Protein AF-A0A957YH75-F1 (afdb_monomer_lite)

Sequence (73 aa):
MKILMIAPQPFFEPRGTPISAYQRLHGLSSLNYEVDLVTYHIGNDVKMQGLTIHRIPNVPFIKSIDIGPSWAK

Structure (mmCIF, N/CA/C/O backbone):
data_AF-A0A957YH75-F1
#
_entry.id   AF-A0A957YH75-F1
#
loop_
_atom_site.group_PDB
_atom_site.id
_atom_site.type_symbol
_atom_site.label_atom_id
_atom_site.label_alt_id
_atom_site.label_comp_id
_atom_site.label_asym_id
_atom_site.label_entity_id
_atom_site.label_seq_id
_atom_site.pdbx_PDB_ins_code
_atom_site.Cartn_x
_atom_site.Cartn_y
_atom_site.Cartn_z
_atom_site.occupancy
_atom_site.B_iso_or_equiv
_atom_site.auth_seq_id
_atom_site.auth_comp_id
_atom_site.auth_asym_id
_atom_site.auth_atom_id
_atom_site.pdbx_PDB_model_num
ATOM 1 N N . MET A 1 1 ? -16.067 1.386 10.476 1.00 90.81 1 MET A N 1
ATOM 2 C CA . MET A 1 1 ? -16.126 2.033 9.142 1.00 90.81 1 MET A CA 1
ATOM 3 C C . MET A 1 1 ? -15.193 1.275 8.215 1.00 90.81 1 MET A C 1
ATOM 5 O O . MET A 1 1 ? -14.156 0.837 8.702 1.00 90.81 1 MET A O 1
ATOM 9 N N . LYS A 1 2 ? -15.572 1.092 6.944 1.00 94.12 2 LYS A N 1
ATOM 10 C CA . LYS A 1 2 ? -14.776 0.361 5.945 1.00 94.12 2 LYS A CA 1
ATOM 11 C C . LYS A 1 2 ? -14.172 1.336 4.941 1.00 94.12 2 LYS A C 1
ATOM 13 O O . LYS A 1 2 ? -14.886 2.214 4.458 1.00 94.12 2 LYS A O 1
ATOM 18 N N . ILE A 1 3 ? -12.880 1.202 4.662 1.00 96.00 3 ILE A N 1
ATOM 19 C CA . ILE A 1 3 ? -12.112 2.122 3.819 1.00 96.00 3 ILE A CA 1
ATOM 20 C C . ILE A 1 3 ? -11.401 1.320 2.732 1.00 96.00 3 ILE A C 1
ATOM 22 O O . ILE A 1 3 ? -10.636 0.413 3.035 1.00 96.00 3 ILE A O 1
ATOM 26 N N . LEU A 1 4 ? -11.602 1.694 1.470 1.00 95.81 4 LEU A N 1
ATOM 27 C CA . LEU A 1 4 ? -10.831 1.161 0.350 1.00 95.81 4 LEU A CA 1
ATOM 28 C C . LEU A 1 4 ? -9.698 2.134 0.011 1.00 95.81 4 LEU A C 1
ATOM 30 O O . LEU A 1 4 ? -9.950 3.276 -0.376 1.00 95.81 4 LEU A O 1
ATOM 34 N N . MET A 1 5 ? -8.452 1.688 0.144 1.00 93.94 5 MET A N 1
ATOM 35 C CA . MET A 1 5 ? -7.266 2.434 -0.266 1.00 93.94 5 MET A CA 1
ATOM 36 C C . MET A 1 5 ? -6.688 1.827 -1.541 1.00 93.94 5 MET A C 1
ATOM 38 O O . MET A 1 5 ? -6.375 0.643 -1.586 1.00 93.94 5 MET A O 1
ATOM 42 N N . ILE A 1 6 ? -6.482 2.656 -2.562 1.00 93.00 6 ILE A N 1
ATOM 43 C CA . ILE A 1 6 ? -5.847 2.244 -3.816 1.00 93.00 6 ILE A CA 1
ATOM 44 C C . ILE A 1 6 ? -4.433 2.822 -3.853 1.00 93.00 6 ILE A C 1
ATOM 46 O O . ILE A 1 6 ? -4.250 4.038 -3.783 1.00 93.00 6 ILE A O 1
ATOM 50 N N . ALA A 1 7 ? -3.438 1.946 -3.960 1.00 89.75 7 ALA A N 1
ATOM 51 C CA . ALA A 1 7 ? -2.024 2.291 -4.041 1.00 89.75 7 ALA A CA 1
ATOM 52 C C . ALA A 1 7 ? -1.422 1.691 -5.326 1.00 89.75 7 ALA A C 1
ATOM 54 O O . ALA A 1 7 ? -0.943 0.552 -5.292 1.00 89.75 7 ALA A O 1
ATOM 55 N N . PRO A 1 8 ? -1.429 2.427 -6.458 1.00 85.88 8 PRO A N 1
ATOM 56 C CA . PRO A 1 8 ? -0.881 1.979 -7.743 1.00 85.88 8 PRO A CA 1
ATOM 57 C C . PRO A 1 8 ? 0.659 2.036 -7.772 1.00 85.88 8 PRO A C 1
ATOM 59 O O . PRO A 1 8 ? 1.276 2.522 -8.719 1.00 85.88 8 PRO A O 1
ATOM 62 N N . GLN A 1 9 ? 1.293 1.557 -6.707 1.00 83.94 9 GLN A N 1
ATOM 63 C CA . GLN A 1 9 ? 2.735 1.434 -6.553 1.00 83.94 9 GLN A CA 1
ATOM 64 C C . GLN A 1 9 ? 3.048 0.155 -5.770 1.00 83.94 9 GLN A C 1
ATOM 66 O O . GLN A 1 9 ? 2.188 -0.300 -5.014 1.00 83.94 9 GLN A O 1
ATOM 71 N N . PRO A 1 10 ? 4.263 -0.411 -5.886 1.00 83.25 10 PRO A N 1
ATOM 72 C CA . PRO A 1 10 ? 4.692 -1.501 -5.017 1.00 83.25 10 PRO A CA 1
ATOM 73 C C . PRO A 1 10 ? 4.563 -1.116 -3.542 1.00 83.25 10 PRO A C 1
ATOM 75 O O . PRO A 1 10 ? 5.068 -0.074 -3.112 1.00 83.25 10 PRO A O 1
ATOM 78 N N . PHE A 1 11 ? 3.881 -1.947 -2.761 1.00 81.00 11 PHE A N 1
ATOM 79 C CA . PHE A 1 11 ? 3.678 -1.701 -1.337 1.00 81.00 11 PHE A CA 1
ATOM 80 C C . PHE A 1 11 ? 4.740 -2.416 -0.496 1.00 81.00 11 PHE A C 1
ATOM 82 O O . PHE A 1 11 ? 4.969 -3.612 -0.655 1.00 81.00 11 PHE A O 1
ATOM 89 N N . PHE A 1 12 ? 5.357 -1.680 0.431 1.00 71.94 12 PHE A N 1
ATOM 90 C CA . PHE A 1 12 ? 6.377 -2.181 1.361 1.00 71.94 12 PHE A CA 1
ATOM 91 C C . PHE A 1 12 ? 7.686 -2.671 0.704 1.00 71.94 12 PHE A C 1
ATOM 93 O O . PHE A 1 12 ? 8.294 -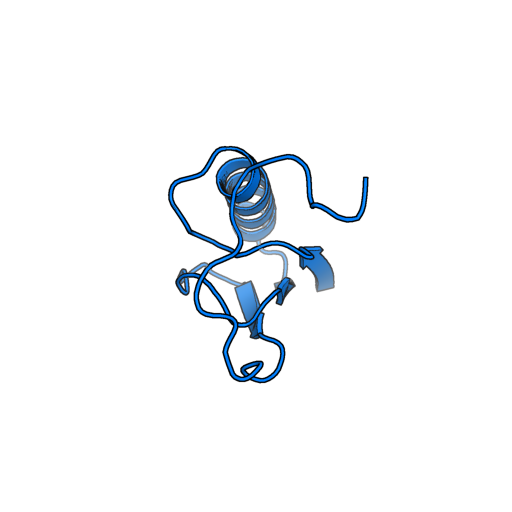3.662 1.113 1.00 71.94 12 PHE A O 1
ATOM 100 N N . GLU A 1 13 ? 8.149 -1.939 -0.308 1.00 70.31 13 GLU A N 1
ATOM 101 C CA . GLU A 1 13 ? 9.569 -1.904 -0.673 1.00 70.31 13 GLU A CA 1
ATOM 102 C C . GLU A 1 13 ? 10.235 -0.705 0.030 1.00 70.31 13 GLU A C 1
ATOM 104 O O . GLU A 1 13 ? 9.566 0.320 0.201 1.00 70.31 13 GLU A O 1
ATOM 109 N N . PRO A 1 14 ? 11.515 -0.784 0.444 1.00 59.66 14 PRO A N 1
ATOM 110 C CA . PRO A 1 14 ? 12.228 0.317 1.097 1.00 59.66 14 PRO A CA 1
ATOM 111 C C . PRO A 1 14 ? 12.470 1.479 0.115 1.00 59.66 14 PRO A C 1
ATOM 113 O O . PRO A 1 14 ? 13.558 1.664 -0.423 1.00 59.66 14 PRO A O 1
ATOM 116 N N . ARG A 1 15 ? 11.416 2.252 -0.157 1.00 66.12 15 ARG A N 1
ATOM 117 C CA . ARG A 1 15 ? 11.379 3.442 -1.018 1.00 66.12 15 ARG A CA 1
ATOM 118 C C . ARG A 1 15 ? 10.529 4.517 -0.318 1.00 66.12 15 ARG A C 1
ATOM 120 O O . ARG A 1 15 ? 9.714 4.197 0.545 1.00 66.12 15 ARG A O 1
ATOM 127 N N . GLY A 1 16 ? 10.676 5.790 -0.694 1.00 60.16 16 GLY A N 1
ATOM 128 C CA . GLY A 1 16 ? 10.010 6.916 -0.010 1.00 60.16 16 GLY A CA 1
ATOM 129 C C . GLY A 1 16 ? 8.469 6.870 -0.015 1.00 60.16 16 GLY A C 1
ATOM 130 O O . GLY A 1 16 ? 7.842 6.977 1.035 1.00 60.16 16 GLY A O 1
ATOM 131 N N . THR A 1 17 ? 7.834 6.670 -1.175 1.00 65.44 17 THR A N 1
ATOM 132 C CA . THR A 1 17 ? 6.358 6.677 -1.317 1.00 65.44 17 THR A CA 1
ATOM 133 C C . THR A 1 17 ? 5.638 5.529 -0.579 1.00 65.44 17 THR A C 1
ATOM 135 O O . THR A 1 17 ? 4.602 5.788 0.041 1.00 65.44 17 THR A O 1
ATOM 138 N N . PRO A 1 18 ? 6.163 4.286 -0.555 1.00 70.69 18 PRO A N 1
ATOM 139 C CA . PRO A 1 18 ? 5.619 3.198 0.267 1.00 70.69 18 PRO A CA 1
ATOM 140 C C . PRO A 1 18 ? 5.486 3.515 1.766 1.00 70.69 18 PRO A C 1
ATOM 142 O O . PRO A 1 18 ? 4.557 3.020 2.407 1.00 70.69 18 PRO A O 1
ATOM 145 N N . ILE A 1 19 ? 6.348 4.376 2.322 1.00 78.69 19 ILE A N 1
ATOM 146 C CA . ILE A 1 19 ? 6.308 4.753 3.746 1.00 78.69 19 ILE A CA 1
ATOM 147 C C . ILE A 1 19 ? 5.061 5.586 4.067 1.00 78.69 19 ILE A C 1
ATOM 149 O O . ILE A 1 19 ? 4.411 5.350 5.083 1.00 78.69 19 ILE A O 1
ATOM 153 N N . SER A 1 20 ? 4.673 6.519 3.191 1.00 83.94 20 SER A N 1
ATOM 154 C CA . SER A 1 20 ? 3.473 7.342 3.409 1.00 83.94 20 SER A CA 1
ATOM 155 C C . SER A 1 20 ? 2.194 6.499 3.411 1.00 83.94 20 SER A C 1
ATOM 157 O O . SER A 1 20 ? 1.315 6.697 4.254 1.00 83.94 20 SER A O 1
ATOM 159 N N . ALA A 1 21 ? 2.106 5.520 2.503 1.00 88.19 21 ALA A N 1
ATOM 160 C CA . ALA A 1 21 ? 0.995 4.572 2.475 1.00 88.19 21 ALA A CA 1
ATOM 161 C C . ALA A 1 21 ? 0.948 3.747 3.770 1.00 88.19 21 ALA A C 1
ATOM 163 O O . ALA A 1 21 ? -0.101 3.669 4.406 1.00 88.19 21 ALA A O 1
ATOM 164 N N . TYR A 1 22 ? 2.092 3.218 4.216 1.00 89.19 22 TYR A N 1
ATOM 165 C CA . TYR A 1 22 ? 2.196 2.486 5.480 1.00 89.19 22 TYR A CA 1
ATOM 166 C C . TYR A 1 22 ? 1.738 3.320 6.683 1.00 89.19 22 TYR A C 1
ATOM 168 O O . TYR A 1 22 ? 0.913 2.862 7.469 1.00 89.19 22 TYR A O 1
ATOM 176 N N . GLN A 1 23 ? 2.227 4.557 6.819 1.00 89.31 23 GLN A N 1
ATOM 177 C CA . GLN A 1 23 ? 1.859 5.442 7.931 1.00 89.31 23 GLN A CA 1
ATOM 178 C C . GLN A 1 23 ? 0.358 5.743 7.951 1.00 89.31 23 GLN A C 1
A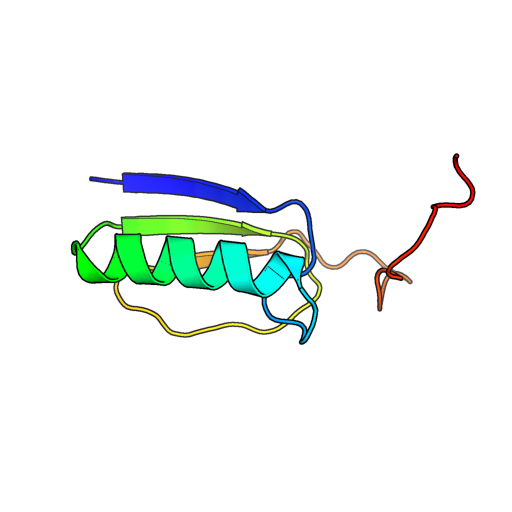TOM 180 O O . GLN A 1 23 ? -0.255 5.796 9.017 1.00 89.31 23 GLN A O 1
ATOM 185 N N . ARG A 1 24 ? -0.253 5.897 6.772 1.00 91.31 24 ARG A N 1
ATOM 186 C CA . ARG A 1 24 ? -1.693 6.133 6.650 1.00 91.31 24 ARG A CA 1
ATOM 187 C C . ARG A 1 24 ? -2.502 4.905 7.066 1.00 91.31 24 ARG A C 1
ATOM 189 O O . ARG A 1 24 ? -3.445 5.048 7.837 1.00 91.31 24 ARG A O 1
ATOM 196 N N . LEU A 1 25 ? -2.104 3.714 6.619 1.00 92.69 25 LEU A N 1
ATOM 197 C CA . LEU A 1 25 ? -2.725 2.451 7.036 1.00 92.69 25 LEU A CA 1
ATOM 198 C C . LEU A 1 25 ? -2.580 2.226 8.541 1.00 92.69 25 LEU A C 1
ATOM 200 O O . LEU A 1 25 ? -3.560 1.896 9.200 1.00 92.69 25 LEU A O 1
ATOM 204 N N . HIS A 1 26 ? -1.398 2.490 9.097 1.00 92.19 26 HIS A N 1
ATOM 205 C CA . HIS A 1 26 ? -1.148 2.392 10.531 1.00 92.19 26 HIS A CA 1
ATOM 206 C C . HIS A 1 26 ? -2.047 3.342 11.334 1.00 92.19 26 HIS A C 1
ATOM 208 O O . HIS A 1 26 ? -2.630 2.937 12.338 1.00 92.19 26 HIS A O 1
ATOM 214 N N . GLY A 1 27 ? -2.204 4.594 10.890 1.00 94.00 27 GLY A N 1
ATOM 215 C CA . GLY A 1 27 ? -3.108 5.553 11.529 1.00 94.00 27 GLY A CA 1
ATOM 216 C C . GLY A 1 27 ? -4.569 5.097 11.498 1.00 94.00 27 GLY A C 1
ATOM 217 O O . GLY A 1 27 ? -5.250 5.159 12.516 1.00 94.00 27 GLY A O 1
ATOM 218 N N . LEU A 1 28 ? -5.040 4.577 10.361 1.00 93.75 28 LEU A N 1
ATOM 219 C CA . LEU A 1 28 ? -6.405 4.052 10.227 1.00 93.75 28 LEU A CA 1
ATOM 220 C C . LEU A 1 28 ? -6.634 2.790 11.071 1.00 93.75 28 LEU A C 1
ATOM 222 O O . LEU A 1 28 ? -7.659 2.676 11.740 1.00 93.75 28 LEU A O 1
ATOM 226 N N . SER A 1 29 ? -5.660 1.882 11.085 1.00 92.31 29 SER A N 1
ATOM 227 C CA . SER A 1 29 ? -5.659 0.675 11.914 1.00 92.31 29 SER A CA 1
ATOM 228 C C . SER A 1 29 ? -5.695 1.022 13.407 1.00 92.31 29 SER A C 1
ATOM 230 O O . SER A 1 29 ? -6.495 0.463 14.152 1.00 92.31 29 SER A O 1
ATOM 232 N N . SER A 1 30 ? -4.923 2.030 13.833 1.00 92.94 30 SER A N 1
ATOM 233 C CA . SER A 1 30 ? -4.909 2.524 15.222 1.00 92.94 30 SER A CA 1
ATOM 234 C C . SER A 1 30 ? -6.257 3.105 15.668 1.00 92.94 30 SER A C 1
ATOM 236 O O . SER A 1 30 ? -6.556 3.140 16.858 1.00 92.94 30 SER A O 1
ATOM 238 N N . LEU A 1 31 ? -7.088 3.547 14.720 1.00 94.00 31 LEU A N 1
ATOM 239 C CA . LEU A 1 31 ? -8.455 4.012 14.966 1.00 94.00 31 LEU A CA 1
ATOM 240 C C . LEU A 1 31 ? -9.495 2.874 14.894 1.00 94.00 31 LEU A C 1
ATOM 242 O O . LEU A 1 31 ? -10.693 3.146 14.913 1.00 94.00 31 LEU A O 1
ATOM 246 N N . ASN A 1 32 ? -9.056 1.609 14.823 1.00 93.69 32 ASN A N 1
ATOM 247 C CA . ASN A 1 32 ? -9.888 0.411 14.654 1.00 93.69 32 ASN A CA 1
ATOM 248 C C . ASN A 1 32 ? -10.776 0.441 13.397 1.00 93.69 32 ASN A C 1
ATOM 250 O O . ASN A 1 32 ? -11.890 -0.092 13.393 1.00 93.69 32 ASN A O 1
ATOM 254 N N . TYR A 1 33 ? -10.304 1.069 12.318 1.00 95.50 33 TYR A N 1
ATOM 255 C CA . TYR A 1 33 ? -10.979 0.988 11.027 1.00 95.50 33 TYR A CA 1
ATOM 256 C C . TYR A 1 33 ? -10.570 -0.259 10.248 1.00 95.50 33 TYR A C 1
ATOM 258 O O . TYR A 1 33 ? -9.430 -0.712 10.315 1.00 95.50 33 TYR A O 1
ATOM 266 N N . GLU A 1 34 ? -11.520 -0.781 9.473 1.00 96.06 34 GLU A N 1
ATOM 267 C CA . GLU A 1 34 ? -11.268 -1.835 8.496 1.00 96.06 34 GLU A CA 1
ATOM 268 C C . GLU A 1 34 ? -10.808 -1.184 7.191 1.00 96.06 34 GLU A C 1
ATOM 270 O O . GLU A 1 34 ? -11.500 -0.316 6.645 1.00 96.06 34 GLU A O 1
ATOM 275 N N . VAL A 1 35 ? -9.637 -1.582 6.704 1.00 95.94 35 VAL A N 1
ATOM 276 C CA . VAL A 1 35 ? -9.017 -1.048 5.497 1.00 95.94 35 VAL A CA 1
ATOM 277 C C . VAL A 1 35 ? -8.704 -2.175 4.525 1.00 95.94 35 VAL A C 1
ATOM 279 O O . VAL A 1 35 ? -7.942 -3.088 4.837 1.00 95.94 35 VAL A O 1
ATOM 282 N N . ASP A 1 36 ? -9.240 -2.064 3.318 1.00 95.38 36 ASP A N 1
ATOM 283 C CA . ASP A 1 36 ? -8.861 -2.878 2.173 1.00 95.38 36 ASP A CA 1
ATOM 284 C C . ASP A 1 36 ? -7.846 -2.092 1.338 1.00 95.38 36 ASP A C 1
ATOM 286 O O . ASP A 1 36 ? -8.151 -1.021 0.810 1.00 95.38 36 ASP A O 1
ATOM 290 N N . LEU A 1 37 ? -6.619 -2.594 1.230 1.00 94.56 37 LEU A N 1
ATOM 291 C CA . LEU A 1 37 ? -5.570 -2.015 0.395 1.00 94.56 37 LEU A CA 1
ATOM 292 C C . LEU A 1 37 ? -5.510 -2.759 -0.935 1.00 94.56 37 LEU A C 1
ATOM 294 O O . LEU A 1 37 ? -5.166 -3.933 -0.949 1.00 94.56 37 LEU A O 1
ATOM 298 N N . VAL A 1 38 ? -5.742 -2.071 -2.049 1.00 94.62 38 VAL A N 1
ATOM 299 C CA . VAL A 1 38 ? -5.505 -2.609 -3.395 1.00 94.62 38 VAL A CA 1
ATOM 300 C C . VAL A 1 38 ? -4.176 -2.083 -3.919 1.00 94.62 38 VAL A C 1
ATOM 302 O O . VAL A 1 38 ? -3.980 -0.869 -4.019 1.00 94.62 38 VAL A O 1
ATOM 305 N N . THR A 1 39 ? -3.255 -2.985 -4.252 1.00 92.75 39 THR A N 1
ATOM 306 C CA . THR A 1 39 ? -1.893 -2.630 -4.670 1.00 92.75 39 THR A CA 1
ATOM 307 C C . THR A 1 39 ? -1.339 -3.568 -5.745 1.00 92.75 39 THR A C 1
ATOM 309 O O . THR A 1 39 ? -1.968 -4.557 -6.128 1.00 92.75 39 THR A O 1
ATOM 312 N N . TYR A 1 40 ? -0.161 -3.239 -6.274 1.00 90.62 40 TYR A N 1
ATOM 313 C CA . TYR A 1 40 ? 0.522 -4.068 -7.258 1.00 90.62 40 TYR A CA 1
ATOM 314 C C . TYR A 1 40 ? 0.981 -5.410 -6.678 1.00 90.62 40 TYR A C 1
ATOM 316 O O . TYR A 1 40 ? 1.130 -5.593 -5.467 1.00 90.62 40 TYR A O 1
ATOM 324 N N . HIS A 1 41 ? 1.234 -6.367 -7.571 1.00 88.25 41 HIS A N 1
ATOM 325 C CA . HIS A 1 41 ? 1.722 -7.701 -7.216 1.00 88.25 41 HIS A CA 1
ATOM 326 C C . HIS A 1 41 ? 3.109 -7.681 -6.563 1.00 88.25 41 HIS A 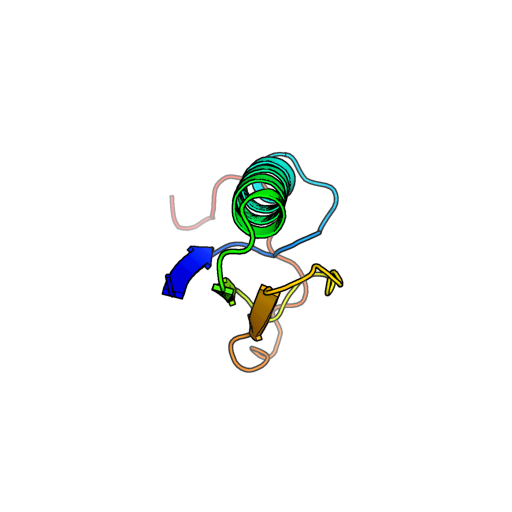C 1
ATOM 328 O O . HIS A 1 41 ? 3.495 -8.649 -5.920 1.00 88.25 41 HIS A O 1
ATOM 334 N N . ILE A 1 42 ? 3.840 -6.573 -6.707 1.00 87.19 42 ILE A N 1
ATOM 335 C CA . ILE A 1 42 ? 5.205 -6.383 -6.214 1.00 87.19 42 ILE A CA 1
ATOM 336 C C . ILE A 1 42 ? 5.192 -5.764 -4.813 1.00 87.19 42 ILE A C 1
ATOM 338 O O . ILE A 1 42 ? 4.434 -4.831 -4.527 1.00 87.19 42 ILE A O 1
ATOM 342 N N . GLY A 1 43 ? 6.078 -6.264 -3.955 1.00 83.94 43 GLY A N 1
ATOM 343 C CA . GLY A 1 43 ? 6.310 -5.764 -2.606 1.00 83.94 43 GLY A CA 1
ATOM 344 C C . GLY A 1 43 ? 6.107 -6.838 -1.543 1.00 83.94 43 GLY A C 1
ATOM 345 O O . GLY A 1 43 ? 6.059 -8.024 -1.855 1.00 83.94 43 GLY A O 1
ATOM 346 N N . ASN A 1 44 ? 5.993 -6.415 -0.287 1.00 83.50 44 ASN A N 1
ATOM 347 C CA . ASN A 1 44 ? 5.885 -7.320 0.858 1.00 83.50 44 ASN A CA 1
ATOM 348 C C . ASN A 1 44 ? 4.571 -7.110 1.603 1.00 83.50 44 ASN A C 1
ATOM 350 O O . ASN A 1 44 ? 4.040 -5.997 1.658 1.00 83.50 44 ASN A O 1
ATOM 354 N N . ASP A 1 45 ? 4.049 -8.184 2.183 1.00 83.81 45 ASP A N 1
ATOM 355 C CA . ASP A 1 45 ? 2.850 -8.112 3.007 1.00 83.81 45 ASP A CA 1
ATOM 356 C C . ASP A 1 45 ? 3.199 -7.680 4.429 1.00 83.81 45 ASP A C 1
ATOM 358 O O . ASP A 1 45 ? 4.182 -8.125 5.024 1.00 83.81 45 ASP A O 1
ATOM 362 N N . VAL A 1 46 ? 2.355 -6.814 4.984 1.00 86.12 46 VAL A N 1
ATOM 363 C CA . VAL A 1 46 ? 2.453 -6.356 6.368 1.00 86.12 46 VAL A CA 1
ATOM 364 C C . VAL A 1 46 ? 1.221 -6.831 7.111 1.00 86.12 46 VAL A C 1
ATOM 366 O O . VAL A 1 46 ? 0.098 -6.669 6.637 1.00 86.12 46 VAL A O 1
ATOM 369 N N . LYS A 1 47 ? 1.424 -7.378 8.309 1.00 86.44 47 LYS A N 1
ATOM 370 C CA . LYS A 1 47 ? 0.323 -7.698 9.216 1.00 86.44 47 LYS A CA 1
ATOM 371 C C . LYS A 1 47 ? -0.024 -6.459 10.039 1.00 86.44 47 LYS A C 1
ATOM 373 O O . LYS A 1 47 ? 0.792 -6.004 10.835 1.00 86.44 47 LYS A O 1
ATOM 378 N N . MET A 1 48 ? -1.231 -5.931 9.850 1.00 89.00 48 MET A N 1
ATOM 379 C CA . MET A 1 48 ? -1.825 -4.885 10.689 1.00 89.00 48 MET A CA 1
ATOM 380 C C . MET A 1 48 ? -3.258 -5.271 11.050 1.00 89.00 48 MET A C 1
ATOM 382 O O . MET A 1 48 ? -3.936 -5.959 10.287 1.00 89.00 48 MET A O 1
ATOM 386 N N . GLN A 1 49 ? -3.734 -4.820 12.208 1.00 92.12 49 GLN A N 1
ATOM 387 C CA . GLN A 1 49 ? -5.103 -5.083 12.639 1.00 92.12 49 GLN A CA 1
ATOM 388 C C . GLN A 1 49 ? -6.099 -4.340 11.742 1.00 92.12 49 GLN A C 1
ATOM 390 O O . GLN A 1 49 ? -5.944 -3.148 11.490 1.00 92.12 49 GLN A O 1
ATOM 395 N N . GLY A 1 50 ? -7.118 -5.044 11.250 1.00 91.81 50 GLY A N 1
ATOM 396 C CA . GLY A 1 50 ? -8.124 -4.454 10.364 1.00 91.81 50 GLY A CA 1
ATOM 397 C C . GLY A 1 50 ? -7.626 -4.156 8.947 1.00 91.81 50 GLY A C 1
ATOM 398 O O . GLY A 1 50 ? -8.359 -3.526 8.198 1.00 91.81 50 GLY A O 1
ATOM 399 N N . LEU A 1 51 ? -6.422 -4.597 8.559 1.00 94.75 51 LEU A N 1
ATOM 400 C CA . LEU A 1 51 ? -5.894 -4.434 7.203 1.00 94.75 51 LEU A CA 1
ATOM 401 C C . LEU A 1 51 ? -6.029 -5.729 6.398 1.00 94.75 51 LEU A C 1
ATOM 403 O O . LEU A 1 51 ? -5.485 -6.763 6.789 1.00 94.75 51 LEU A O 1
ATOM 407 N N . THR A 1 52 ? -6.645 -5.632 5.225 1.00 94.75 52 THR A N 1
ATOM 408 C CA . THR A 1 52 ? -6.641 -6.683 4.201 1.00 94.75 52 THR A CA 1
ATOM 409 C C . THR A 1 52 ? -5.924 -6.162 2.963 1.00 94.75 52 THR A C 1
ATOM 411 O O . THR A 1 52 ? -6.259 -5.094 2.456 1.00 94.75 52 THR A O 1
ATOM 414 N N . ILE A 1 53 ? -4.924 -6.893 2.469 1.00 93.69 53 ILE A N 1
ATOM 415 C CA . ILE A 1 53 ? -4.164 -6.507 1.274 1.00 93.69 53 ILE A CA 1
ATOM 416 C C . ILE A 1 53 ? -4.636 -7.347 0.087 1.00 93.69 53 ILE A C 1
ATOM 418 O O . ILE A 1 53 ? -4.531 -8.570 0.092 1.00 93.69 53 ILE A O 1
ATOM 422 N N . HIS A 1 54 ? -5.110 -6.665 -0.948 1.00 94.12 54 HIS A N 1
ATOM 423 C CA . HIS A 1 54 ? -5.507 -7.213 -2.236 1.00 94.12 54 HIS A CA 1
ATOM 424 C C . HIS A 1 54 ? -4.448 -6.844 -3.268 1.00 94.12 54 HIS A C 1
ATOM 426 O O . HIS A 1 54 ? -4.279 -5.679 -3.634 1.00 94.12 54 HIS A O 1
ATOM 432 N N . ARG A 1 55 ? -3.714 -7.844 -3.747 1.00 91.44 55 ARG A N 1
ATOM 433 C CA . ARG A 1 55 ? -2.745 -7.654 -4.825 1.00 91.44 55 ARG A CA 1
ATOM 434 C C . ARG A 1 55 ? -3.385 -8.001 -6.154 1.00 91.44 55 ARG A C 1
ATOM 436 O O . ARG A 1 55 ? -4.114 -8.987 -6.259 1.00 91.44 55 ARG A O 1
ATOM 443 N N . ILE A 1 56 ? -3.089 -7.206 -7.175 1.00 91.69 56 ILE A N 1
ATOM 444 C CA . ILE A 1 56 ? -3.419 -7.597 -8.546 1.00 91.69 56 ILE A CA 1
ATOM 445 C C . ILE A 1 56 ? -2.705 -8.914 -8.908 1.00 91.69 56 ILE A C 1
ATOM 447 O O . ILE A 1 56 ? -1.677 -9.242 -8.302 1.00 91.69 56 ILE A O 1
ATOM 451 N N . PRO A 1 57 ? -3.205 -9.663 -9.906 1.00 90.50 57 PRO A N 1
ATOM 452 C CA . PRO A 1 57 ? -2.511 -10.836 -10.420 1.00 90.50 57 PRO A CA 1
ATOM 453 C C . PRO A 1 57 ? -1.078 -10.513 -10.849 1.00 90.50 57 PRO A C 1
ATOM 455 O O . PRO A 1 57 ? -0.793 -9.424 -11.347 1.00 90.50 57 PRO A O 1
ATOM 458 N N . ASN A 1 58 ? -0.183 -11.484 -10.674 1.00 86.88 58 ASN A N 1
ATOM 459 C CA . ASN A 1 58 ? 1.212 -11.346 -11.068 1.00 86.88 58 ASN A CA 1
ATOM 460 C C . ASN A 1 58 ? 1.314 -11.049 -12.572 1.00 86.88 58 ASN A C 1
ATOM 462 O O . ASN A 1 58 ? 0.807 -11.821 -13.388 1.00 86.88 58 ASN A O 1
ATOM 466 N N . VAL A 1 59 ? 1.974 -9.950 -12.936 1.00 85.50 59 VAL A N 1
ATOM 467 C CA . VAL A 1 59 ? 2.191 -9.594 -14.342 1.00 85.50 59 VAL A CA 1
ATOM 468 C C . VAL A 1 59 ? 3.512 -10.217 -14.807 1.00 85.50 59 VAL A C 1
ATOM 470 O O . VAL A 1 59 ? 4.561 -9.886 -14.241 1.00 85.50 59 VAL A O 1
ATOM 473 N N . PRO A 1 60 ? 3.506 -11.111 -15.820 1.00 82.38 60 PRO A N 1
ATOM 474 C CA . PRO A 1 60 ? 4.727 -11.738 -16.316 1.00 82.38 60 PRO A CA 1
ATOM 475 C C . PRO A 1 60 ? 5.779 -10.693 -16.704 1.00 82.38 60 PRO A C 1
ATOM 477 O O . PRO A 1 60 ? 5.446 -9.639 -17.238 1.00 82.38 60 PRO A O 1
ATOM 480 N N . PHE A 1 61 ? 7.053 -11.002 -16.448 1.00 81.62 61 PHE A N 1
ATOM 481 C CA . PHE A 1 61 ? 8.223 -10.156 -16.743 1.00 81.62 61 PHE A CA 1
ATOM 482 C C . PHE A 1 61 ? 8.382 -8.877 -15.900 1.00 81.62 61 PHE A C 1
ATOM 484 O O . PHE A 1 61 ? 9.474 -8.313 -15.893 1.00 81.62 61 PHE A O 1
ATOM 491 N N . ILE A 1 62 ? 7.380 -8.462 -15.115 1.00 80.62 62 ILE A N 1
ATOM 492 C CA . ILE A 1 62 ? 7.488 -7.291 -14.230 1.00 80.62 62 ILE A CA 1
ATOM 493 C C . ILE A 1 62 ? 7.862 -7.746 -12.815 1.00 80.62 62 ILE A C 1
ATOM 495 O O . ILE A 1 62 ? 6.999 -8.112 -12.017 1.00 80.62 62 ILE A O 1
ATOM 499 N N . LYS A 1 63 ? 9.165 -7.735 -12.510 1.00 76.38 63 LYS A N 1
ATOM 500 C CA . LYS A 1 63 ? 9.715 -8.126 -11.193 1.00 76.38 63 LYS A CA 1
ATOM 501 C C . LYS A 1 63 ? 10.070 -6.940 -10.298 1.00 76.38 63 LYS A C 1
ATOM 503 O O . LYS A 1 63 ? 10.093 -7.080 -9.082 1.00 76.38 63 LYS A O 1
ATOM 508 N N . SER A 1 64 ? 10.341 -5.789 -10.899 1.00 74.94 64 SER A N 1
ATOM 509 C CA . SER A 1 64 ? 10.642 -4.540 -10.213 1.00 74.94 64 SER A CA 1
ATOM 510 C C . SER A 1 64 ? 10.060 -3.384 -11.014 1.00 74.94 64 SER A C 1
ATOM 512 O O . SER A 1 64 ? 9.995 -3.434 -12.241 1.00 74.94 64 SER A O 1
ATOM 514 N N .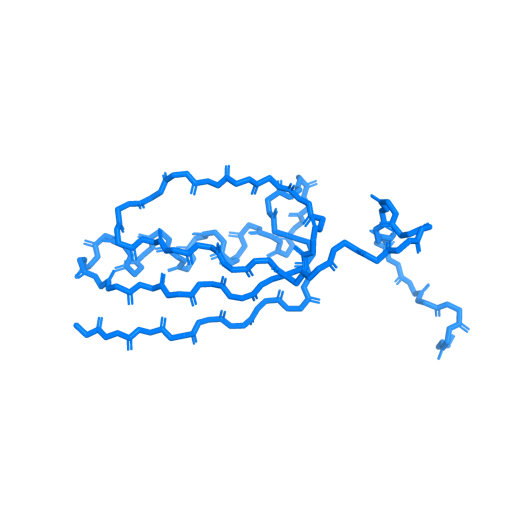 ILE A 1 65 ? 9.624 -2.345 -10.309 1.00 73.62 65 ILE A N 1
ATOM 515 C CA . ILE A 1 65 ? 9.284 -1.059 -10.915 1.00 73.62 65 ILE A CA 1
ATOM 516 C C . ILE A 1 65 ? 10.402 -0.102 -10.518 1.00 73.62 65 ILE A C 1
ATOM 518 O O . ILE A 1 65 ? 10.647 0.121 -9.327 1.00 73.62 65 ILE A O 1
ATOM 522 N N . ASP A 1 66 ? 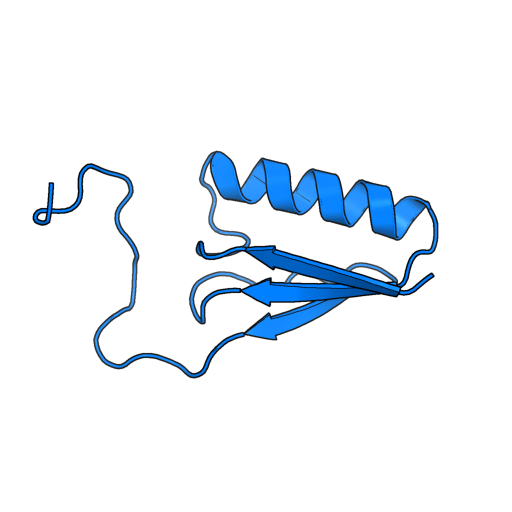11.133 0.396 -11.510 1.00 65.38 66 ASP A N 1
ATOM 523 C CA . ASP A 1 66 ? 12.247 1.306 -11.270 1.00 65.38 66 ASP A CA 1
ATOM 524 C C . ASP A 1 66 ? 11.740 2.667 -10.790 1.00 65.38 66 ASP A C 1
ATOM 526 O O . ASP A 1 66 ? 10.689 3.160 -11.205 1.00 65.38 66 ASP A O 1
ATOM 530 N N . ILE A 1 67 ? 12.491 3.271 -9.868 1.00 64.75 67 ILE A N 1
ATOM 531 C CA . ILE A 1 67 ? 1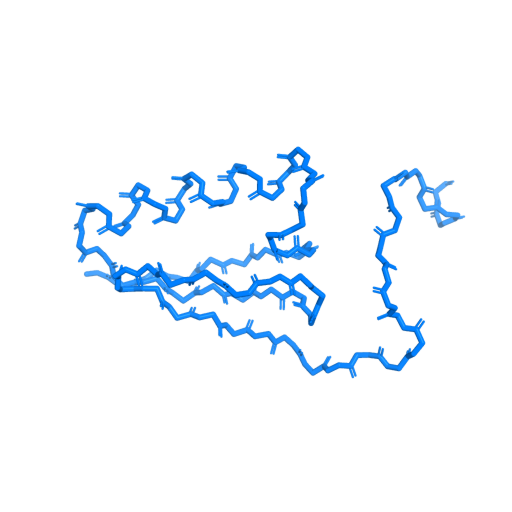2.230 4.636 -9.410 1.00 64.75 67 ILE A CA 1
ATOM 532 C C . ILE A 1 67 ? 12.877 5.559 -10.437 1.00 64.75 67 ILE A C 1
ATOM 534 O O . ILE A 1 67 ? 14.101 5.639 -10.500 1.00 64.75 67 ILE A O 1
ATOM 538 N N . GLY A 1 68 ? 12.084 6.257 -11.241 1.00 65.75 68 GLY A N 1
ATOM 539 C CA . GLY A 1 68 ? 12.640 7.189 -12.214 1.00 65.75 68 GLY A CA 1
ATOM 540 C C . GLY A 1 68 ? 11.648 7.623 -13.285 1.00 65.75 68 GLY A C 1
ATOM 541 O O . GLY A 1 68 ? 10.496 7.180 -13.280 1.00 65.75 68 GLY A O 1
ATOM 542 N N . PRO A 1 69 ? 12.071 8.513 -14.199 1.00 57.91 69 PRO A N 1
ATOM 543 C CA . PRO A 1 69 ? 11.301 8.809 -15.395 1.00 57.91 69 PRO A CA 1
ATOM 544 C C . PRO A 1 69 ? 11.086 7.512 -16.181 1.00 57.91 69 PRO A C 1
ATOM 546 O O . PRO A 1 69 ? 12.029 6.793 -16.504 1.00 57.91 69 PRO A O 1
ATOM 549 N N . SER A 1 70 ? 9.824 7.200 -16.460 1.00 59.59 70 SER A N 1
ATOM 550 C CA . SER A 1 70 ? 9.483 6.178 -17.443 1.00 59.59 70 SER A CA 1
ATOM 551 C C . SER A 1 70 ? 9.948 6.656 -18.816 1.00 59.59 70 SER A C 1
ATOM 553 O O . SER A 1 70 ? 9.773 7.829 -19.131 1.00 59.59 70 SER A O 1
ATOM 555 N N . TRP A 1 71 ? 10.452 5.747 -19.654 1.00 57.44 71 TRP A N 1
ATOM 556 C CA . TRP A 1 71 ? 10.711 6.011 -21.078 1.00 57.44 71 TRP A CA 1
ATOM 557 C C . TRP A 1 71 ? 9.473 6.518 -21.837 1.00 57.44 71 TRP A C 1
ATOM 559 O O . TRP A 1 71 ? 9.599 7.051 -22.932 1.00 57.44 71 TRP A O 1
ATOM 569 N N . ALA A 1 72 ? 8.275 6.365 -21.264 1.00 57.41 72 ALA A N 1
ATOM 570 C CA . ALA A 1 72 ? 7.042 6.939 -21.793 1.00 57.41 72 ALA A CA 1
ATOM 571 C C . ALA A 1 72 ? 6.874 8.446 -21.496 1.00 57.41 72 ALA A C 1
ATOM 573 O O . ALA A 1 72 ? 5.780 8.973 -21.707 1.00 57.41 72 ALA A O 1
ATOM 574 N N . LYS A 1 73 ? 7.900 9.130 -20.975 1.00 38.53 73 LYS A N 1
ATOM 575 C CA . LYS A 1 73 ? 7.869 10.563 -20.677 1.00 38.53 73 LYS A CA 1
ATOM 576 C C . LYS A 1 73 ? 9.024 11.315 -21.323 1.00 38.53 73 LYS A C 1
ATOM 578 O O . LYS A 1 73 ? 10.157 10.794 -21.279 1.00 38.53 73 LYS A O 1
#

Secondary structure (DSSP, 8-state):
-EEEEEE-S-BSSSSHHHHHHHHHHHHHHHTT-EEEEEE-SSB-----TTEEEEEPPPPTT-----SS--TT-

Radius of gyration: 13.17 Å; chains: 1; bounding box: 29×22×37 Å

pLDDT: mean 83.63, std 12.59, range [38.53, 96.06]

Foldseek 3Di:
DEEEAEDAFAAADPDDVNVVVVVVVQVCLVVVYAYEYEYEPHHDDDDTHNYDYHYDPDDPPCHDDDPDDDPVD